Protein AF-A0A1L3GRG8-F1 (afdb_monomer_lite)

Structure (mmCIF, N/CA/C/O backbone):
data_AF-A0A1L3GRG8-F1
#
_entry.id   AF-A0A1L3GRG8-F1
#
loop_
_atom_site.group_PDB
_atom_site.id
_atom_site.type_symbol
_atom_site.label_atom_id
_atom_site.label_alt_id
_atom_site.label_comp_id
_atom_site.label_asym_id
_atom_site.label_entity_id
_atom_site.label_seq_id
_atom_site.pdbx_PDB_ins_code
_atom_site.Cartn_x
_atom_site.Cartn_y
_atom_site.Cartn_z
_atom_site.occupancy
_atom_site.B_iso_or_equiv
_atom_site.auth_seq_id
_atom_site.auth_comp_id
_atom_site.auth_asym_id
_atom_site.auth_atom_id
_atom_site.pdbx_PDB_model_num
ATOM 1 N N . MET A 1 1 ? 7.352 0.544 13.216 1.00 54.94 1 MET A N 1
ATOM 2 C CA . MET A 1 1 ? 7.383 0.430 11.743 1.00 54.94 1 MET A CA 1
ATOM 3 C C . MET A 1 1 ? 7.966 1.714 11.179 1.00 54.94 1 MET A C 1
ATOM 5 O O . MET A 1 1 ? 7.872 2.736 11.852 1.00 54.94 1 MET A O 1
ATOM 9 N N . ALA A 1 2 ? 8.656 1.654 10.037 1.00 59.75 2 ALA A N 1
ATOM 10 C CA . ALA A 1 2 ? 9.211 2.849 9.402 1.00 59.75 2 ALA A CA 1
ATOM 11 C C . ALA A 1 2 ? 8.069 3.760 8.920 1.00 59.75 2 ALA A C 1
ATOM 13 O O . ALA A 1 2 ? 7.048 3.271 8.441 1.00 59.75 2 ALA A O 1
ATOM 14 N N . GLU A 1 3 ? 8.221 5.073 9.082 1.00 72.56 3 GLU A N 1
ATOM 15 C CA . GLU A 1 3 ? 7.230 6.044 8.616 1.00 72.56 3 GLU A CA 1
ATOM 16 C C . GLU A 1 3 ? 7.118 5.995 7.088 1.00 72.56 3 GLU A C 1
ATOM 18 O O . GLU A 1 3 ? 8.130 6.020 6.386 1.00 72.56 3 GLU A O 1
ATOM 23 N N . ARG A 1 4 ? 5.886 5.975 6.562 1.00 80.62 4 ARG A N 1
ATOM 24 C CA . ARG A 1 4 ? 5.642 6.178 5.132 1.00 80.62 4 ARG A CA 1
ATOM 25 C C . ARG A 1 4 ? 5.765 7.673 4.834 1.00 80.62 4 ARG A C 1
ATOM 27 O O . ARG A 1 4 ? 4.878 8.443 5.229 1.00 80.62 4 ARG A O 1
ATOM 34 N N . PRO A 1 5 ? 6.804 8.103 4.095 1.00 72.75 5 PRO A N 1
ATOM 35 C CA . PRO A 1 5 ? 7.158 9.518 3.972 1.00 72.75 5 PRO A CA 1
ATOM 36 C C . PRO A 1 5 ? 6.041 10.365 3.347 1.00 72.75 5 PRO A C 1
ATOM 38 O O . PRO A 1 5 ? 5.930 11.561 3.606 1.00 72.75 5 PRO A O 1
ATOM 41 N N . TYR A 1 6 ? 5.167 9.752 2.546 1.00 82.31 6 TYR A N 1
ATOM 42 C CA . TYR A 1 6 ? 4.120 10.467 1.823 1.00 82.31 6 TYR A CA 1
ATOM 43 C C . TYR A 1 6 ? 2.891 10.783 2.683 1.00 82.31 6 TYR A C 1
ATOM 45 O O . TYR A 1 6 ? 2.320 11.873 2.572 1.00 82.31 6 TYR A O 1
ATOM 53 N N . CYS A 1 7 ? 2.469 9.865 3.559 1.00 84.81 7 CYS A N 1
ATOM 54 C CA . CYS A 1 7 ? 1.264 10.046 4.376 1.00 84.81 7 CYS A CA 1
ATOM 55 C C . CYS A 1 7 ? 1.542 10.533 5.807 1.00 84.81 7 CYS A C 1
ATOM 57 O O . CYS A 1 7 ? 0.591 10.918 6.490 1.00 84.81 7 CYS A O 1
ATOM 59 N N . GLY A 1 8 ? 2.810 10.618 6.224 1.00 84.62 8 GLY A N 1
ATOM 60 C CA . GLY A 1 8 ? 3.213 11.089 7.552 1.00 84.62 8 GLY A CA 1
ATOM 61 C C . GLY A 1 8 ? 2.917 10.078 8.671 1.00 84.62 8 GLY A C 1
ATOM 62 O O . GLY A 1 8 ? 2.428 8.980 8.379 1.00 84.62 8 GLY A O 1
ATOM 63 N N . PRO A 1 9 ? 3.149 10.433 9.950 1.00 85.06 9 PRO A N 1
ATOM 64 C CA . PRO A 1 9 ? 3.027 9.499 11.071 1.00 85.06 9 PRO A CA 1
ATOM 65 C C . PRO A 1 9 ? 1.597 8.978 11.256 1.00 85.06 9 PRO A C 1
ATOM 67 O O . PRO A 1 9 ? 1.385 7.769 11.240 1.00 85.06 9 PRO A O 1
ATOM 70 N N . ASP A 1 10 ? 0.605 9.871 11.317 1.00 86.19 10 ASP A N 1
ATOM 71 C CA . ASP A 1 10 ? -0.805 9.493 11.508 1.00 86.19 10 ASP A CA 1
ATOM 72 C C . ASP A 1 10 ? -1.336 8.656 10.335 1.00 86.19 10 ASP A C 1
ATOM 74 O O . ASP A 1 10 ? -2.048 7.674 10.518 1.00 86.19 10 ASP A O 1
ATOM 78 N N . GLY A 1 11 ? -0.961 9.014 9.101 1.00 88.81 11 GLY A N 1
ATOM 79 C CA . GLY A 1 11 ? -1.331 8.234 7.921 1.00 88.81 11 GLY A CA 1
ATOM 80 C C . GLY A 1 11 ? -0.685 6.849 7.922 1.00 88.81 11 GLY A C 1
ATOM 81 O O . GLY A 1 11 ? -1.335 5.878 7.547 1.00 88.81 11 GLY A O 1
ATOM 82 N N . SER A 1 12 ? 0.565 6.752 8.384 1.00 90.88 12 SER A N 1
ATOM 83 C CA . SER A 1 12 ? 1.261 5.471 8.535 1.00 90.88 12 SER A CA 1
ATOM 84 C C . SER A 1 12 ? 0.573 4.593 9.575 1.00 90.88 12 SER A C 1
ATOM 86 O O . SER A 1 12 ? 0.345 3.423 9.301 1.00 90.88 12 SER A O 1
ATOM 88 N N . GLN A 1 13 ? 0.161 5.169 10.710 1.00 91.50 13 GLN A N 1
ATOM 89 C CA . GLN A 1 13 ? -0.580 4.454 11.753 1.00 91.50 13 GLN A CA 1
ATOM 90 C C . GLN A 1 13 ? -1.919 3.914 11.245 1.00 91.50 13 GLN A C 1
ATOM 92 O O . GLN A 1 13 ? -2.233 2.757 11.499 1.00 91.50 13 GLN A O 1
ATOM 97 N N . ILE A 1 14 ? -2.682 4.712 10.488 1.00 93.50 14 ILE A N 1
ATOM 98 C CA . ILE A 1 14 ? -3.944 4.249 9.890 1.00 93.50 14 ILE A CA 1
ATOM 99 C C . ILE A 1 14 ? -3.683 3.080 8.933 1.00 93.50 14 ILE A C 1
ATOM 101 O O . ILE A 1 14 ? -4.419 2.098 8.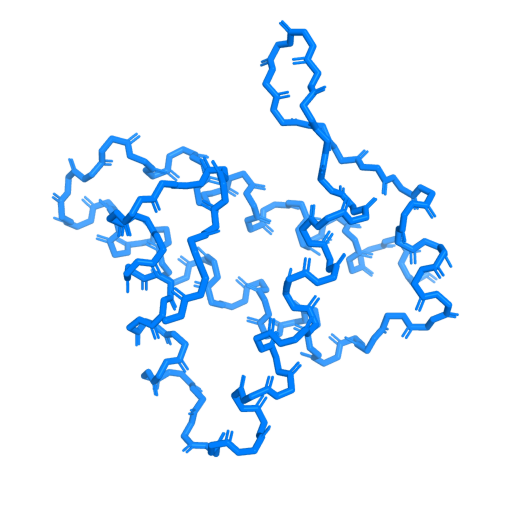942 1.00 93.50 14 ILE A O 1
ATOM 105 N N . VAL A 1 15 ? -2.644 3.164 8.100 1.00 95.12 15 VAL A N 1
ATOM 106 C CA . VAL A 1 15 ? -2.300 2.077 7.172 1.00 95.12 15 VAL A CA 1
ATOM 107 C C . VAL A 1 15 ? -1.877 0.817 7.926 1.00 95.12 15 VAL A C 1
ATOM 109 O O . VAL A 1 15 ? -2.337 -0.264 7.573 1.00 95.12 15 VAL A O 1
ATOM 112 N N . ASP A 1 16 ? -1.057 0.949 8.969 1.00 93.56 16 ASP A N 1
ATOM 113 C CA . ASP A 1 16 ? -0.585 -0.178 9.779 1.00 93.56 16 ASP A CA 1
ATOM 114 C C . ASP A 1 16 ? -1.741 -0.864 10.512 1.00 93.56 16 ASP A C 1
ATOM 116 O O . ASP A 1 16 ? -1.867 -2.085 10.441 1.00 93.56 16 ASP A O 1
ATOM 120 N N . GLN A 1 17 ? -2.630 -0.080 11.130 1.00 94.56 17 GLN A N 1
ATOM 121 C CA . GLN A 1 17 ? -3.839 -0.585 11.778 1.00 94.56 17 GLN A CA 1
ATOM 122 C C . GLN A 1 17 ? -4.703 -1.374 10.786 1.00 94.56 17 GLN A C 1
ATOM 124 O O . GLN A 1 17 ? -5.085 -2.512 11.043 1.00 94.56 17 GLN A O 1
ATOM 129 N N . ILE A 1 18 ? -4.987 -0.795 9.619 1.00 96.69 18 ILE A N 1
ATOM 130 C CA . ILE A 1 18 ? -5.815 -1.445 8.600 1.00 96.69 18 ILE A CA 1
ATOM 131 C C . ILE A 1 18 ? -5.134 -2.693 8.028 1.00 96.69 18 ILE A C 1
ATOM 133 O O . ILE A 1 18 ? -5.808 -3.676 7.725 1.00 96.69 18 ILE A O 1
ATOM 137 N N . ALA A 1 19 ? -3.812 -2.682 7.867 1.00 96.31 19 ALA A N 1
ATOM 138 C CA . ALA A 1 19 ? -3.069 -3.856 7.427 1.00 96.31 19 ALA A CA 1
ATOM 139 C C . ALA A 1 19 ? -3.125 -4.986 8.465 1.00 96.31 19 ALA A C 1
ATOM 141 O O . ALA A 1 19 ? -3.251 -6.147 8.084 1.00 96.31 19 ALA A O 1
ATOM 142 N N . GLU A 1 20 ? -3.067 -4.665 9.759 1.00 95.81 20 GLU A N 1
ATOM 143 C CA . GLU A 1 20 ? -3.246 -5.632 10.845 1.00 95.81 20 GLU A CA 1
ATOM 144 C C . GLU A 1 20 ? -4.667 -6.213 10.879 1.00 95.81 20 GLU A C 1
ATOM 146 O O . GLU A 1 20 ? -4.821 -7.423 11.025 1.00 95.81 20 GLU A O 1
ATOM 151 N N . GLU A 1 21 ? -5.690 -5.383 10.662 1.00 96.12 21 GLU A N 1
ATOM 152 C CA . GLU A 1 21 ? -7.093 -5.817 10.598 1.00 96.12 21 GLU A CA 1
ATOM 153 C C . GLU A 1 21 ? -7.404 -6.683 9.364 1.00 96.12 21 GLU A C 1
ATOM 155 O O . GLU A 1 21 ? -8.213 -7.606 9.443 1.00 96.12 21 GLU A O 1
ATOM 160 N N . LEU A 1 22 ? -6.799 -6.383 8.207 1.00 96.94 22 LEU A N 1
ATOM 161 C CA . LEU A 1 22 ? -7.094 -7.065 6.939 1.00 96.94 22 LEU A CA 1
ATOM 162 C C . LEU A 1 22 ? -6.194 -8.272 6.651 1.00 96.94 22 LEU A C 1
ATOM 164 O O . LEU A 1 22 ? -6.575 -9.119 5.838 1.00 96.94 22 LEU A O 1
ATOM 168 N N . ILE A 1 23 ? -5.003 -8.338 7.250 1.00 96.94 23 ILE A N 1
ATOM 169 C CA . ILE A 1 23 ? -4.048 -9.431 7.059 1.00 96.94 23 ILE A CA 1
ATOM 170 C C . ILE A 1 23 ? -3.827 -10.142 8.396 1.00 96.94 23 ILE A C 1
ATOM 172 O O . ILE A 1 23 ? -2.931 -9.796 9.173 1.00 96.94 23 ILE A O 1
ATOM 176 N N . GLU A 1 24 ? -4.639 -11.175 8.628 1.00 94.88 24 GLU A N 1
ATOM 177 C CA . GLU A 1 24 ? -4.566 -12.015 9.828 1.00 94.88 24 GLU A CA 1
ATOM 178 C C . GLU A 1 24 ? -3.226 -12.761 9.931 1.00 94.88 24 GLU A C 1
ATOM 180 O O . GLU A 1 24 ? -2.661 -12.860 11.019 1.00 94.88 24 GLU A O 1
ATOM 185 N N . ASP A 1 25 ? -2.697 -13.252 8.802 1.00 97.00 25 ASP A N 1
ATOM 186 C CA . ASP A 1 25 ? -1.418 -13.966 8.747 1.00 97.00 25 ASP A CA 1
ATOM 187 C C . ASP A 1 25 ? -0.227 -13.001 8.945 1.00 97.00 25 ASP A C 1
ATOM 189 O O . ASP A 1 25 ? 0.057 -12.175 8.066 1.00 97.00 25 ASP A O 1
ATOM 193 N N . PRO A 1 26 ? 0.537 -13.124 10.050 1.00 93.62 26 PRO A N 1
ATOM 194 C CA . PRO A 1 26 ? 1.680 -12.257 10.315 1.00 93.62 26 PRO A CA 1
ATOM 195 C C . PRO A 1 26 ? 2.790 -12.360 9.261 1.00 93.62 26 PRO A C 1
ATOM 197 O O . PRO A 1 26 ? 3.471 -11.366 9.005 1.00 93.62 26 PRO A O 1
ATOM 200 N N . GLN A 1 27 ? 2.987 -13.530 8.641 1.00 95.56 27 GLN A N 1
ATOM 201 C CA . GLN A 1 27 ? 4.024 -13.716 7.622 1.00 95.56 27 GLN A CA 1
ATOM 202 C C . GLN A 1 27 ? 3.650 -12.997 6.328 1.00 95.56 27 GLN A C 1
ATOM 204 O O . GLN A 1 27 ? 4.474 -12.284 5.751 1.00 95.56 27 GLN A O 1
ATOM 209 N N . LEU A 1 28 ? 2.395 -13.130 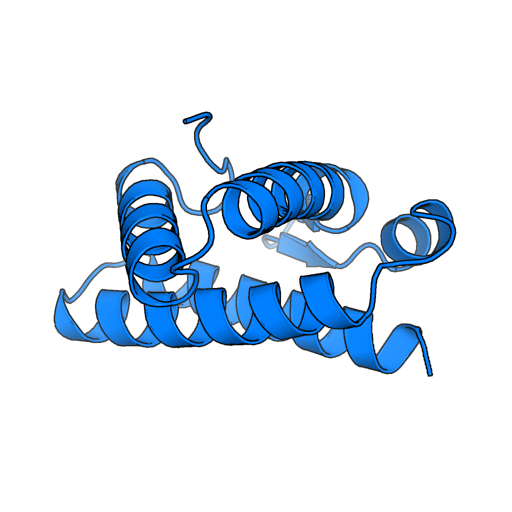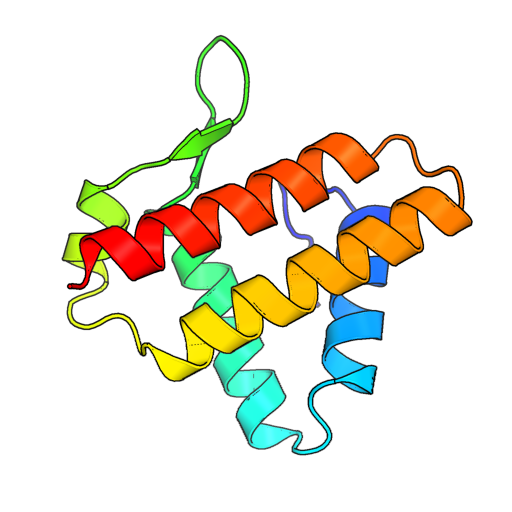5.892 1.00 96.00 28 LEU A N 1
ATOM 210 C CA . LEU A 1 28 ? 1.876 -12.379 4.752 1.00 96.00 28 LEU A CA 1
ATOM 211 C C . LEU A 1 28 ? 1.912 -10.870 5.014 1.00 96.00 28 LEU A C 1
ATOM 213 O O . LEU A 1 28 ? 2.292 -10.108 4.126 1.00 96.00 28 LEU A O 1
ATOM 217 N N . ARG A 1 29 ? 1.577 -10.435 6.233 1.00 95.56 29 ARG A N 1
ATOM 218 C CA . ARG A 1 29 ? 1.631 -9.019 6.609 1.00 95.56 29 ARG A CA 1
ATOM 219 C C . ARG A 1 29 ? 3.051 -8.472 6.518 1.00 95.56 29 ARG A C 1
ATOM 221 O O . ARG A 1 29 ? 3.245 -7.410 5.936 1.00 95.56 29 ARG A O 1
ATOM 228 N N . GLN A 1 30 ? 4.039 -9.210 7.024 1.00 94.12 30 GLN A N 1
ATOM 229 C CA . GLN A 1 30 ? 5.445 -8.820 6.924 1.00 94.12 30 GLN A CA 1
ATOM 230 C C . GLN A 1 30 ? 5.908 -8.722 5.462 1.00 94.12 30 GLN A C 1
ATOM 232 O O . GLN A 1 30 ? 6.486 -7.710 5.072 1.00 94.12 30 GLN A O 1
ATOM 237 N N . ARG A 1 31 ? 5.577 -9.718 4.629 1.00 94.69 31 ARG A N 1
ATOM 238 C CA . ARG A 1 31 ? 5.868 -9.685 3.184 1.00 94.69 31 ARG A CA 1
ATOM 239 C C . ARG A 1 31 ? 5.229 -8.484 2.493 1.00 94.69 31 ARG A C 1
ATOM 241 O O . ARG A 1 31 ? 5.859 -7.851 1.651 1.00 94.69 31 ARG A O 1
ATOM 248 N N . TRP A 1 32 ? 3.982 -8.167 2.839 1.00 95.19 32 TRP A N 1
ATOM 249 C CA . TRP A 1 32 ? 3.297 -7.003 2.291 1.00 95.19 32 TRP A CA 1
ATOM 250 C C . TRP A 1 32 ? 3.960 -5.693 2.726 1.00 95.19 32 TRP A C 1
ATOM 252 O O . TRP A 1 32 ? 4.127 -4.821 1.886 1.00 95.19 32 TRP A O 1
ATOM 262 N N . ILE A 1 33 ? 4.383 -5.559 3.988 1.00 93.19 33 ILE A N 1
ATOM 263 C CA . ILE A 1 33 ? 5.091 -4.363 4.479 1.00 93.19 33 ILE A CA 1
ATOM 264 C C . ILE A 1 33 ? 6.387 -4.135 3.690 1.00 93.19 33 ILE A C 1
ATOM 266 O O . ILE A 1 33 ? 6.658 -3.017 3.258 1.00 93.19 33 ILE A O 1
ATOM 270 N N . GLU A 1 34 ? 7.174 -5.190 3.481 1.00 92.06 34 GLU A N 1
ATOM 271 C CA . GLU A 1 34 ? 8.421 -5.120 2.710 1.00 92.06 34 GLU A CA 1
ATOM 272 C C . GLU A 1 34 ? 8.161 -4.738 1.250 1.00 92.06 34 GLU A C 1
ATOM 274 O O . GLU A 1 34 ? 8.834 -3.863 0.702 1.00 92.06 34 GLU A O 1
ATOM 279 N N . PHE A 1 35 ? 7.144 -5.349 0.639 1.00 92.56 35 PHE A N 1
ATOM 280 C CA . PHE A 1 35 ? 6.699 -5.000 -0.704 1.00 92.56 35 PHE A CA 1
ATOM 281 C C . PHE A 1 35 ? 6.224 -3.544 -0.799 1.00 92.56 35 PHE A C 1
ATOM 283 O O . PHE A 1 35 ? 6.638 -2.830 -1.705 1.00 92.56 35 PHE A O 1
ATOM 290 N N . ASP A 1 36 ? 5.375 -3.092 0.125 1.00 93.12 36 ASP A N 1
ATOM 291 C CA . ASP A 1 36 ? 4.830 -1.733 0.167 1.00 93.12 36 ASP A CA 1
ATOM 292 C C . ASP A 1 36 ? 5.955 -0.704 0.299 1.00 93.12 36 ASP A C 1
ATOM 294 O O . ASP A 1 36 ? 5.976 0.283 -0.431 1.00 93.12 36 ASP A O 1
ATOM 298 N N . GLN A 1 37 ? 6.955 -0.972 1.141 1.00 91.19 37 GLN A N 1
ATOM 299 C CA . GLN A 1 37 ? 8.129 -0.113 1.261 1.00 91.19 37 GLN A CA 1
ATOM 300 C C . GLN A 1 37 ? 8.902 -0.007 -0.063 1.00 91.19 37 GLN A C 1
ATOM 302 O O . GLN A 1 37 ? 9.169 1.104 -0.523 1.00 91.19 37 GLN A O 1
ATOM 307 N N . GLN A 1 38 ? 9.220 -1.138 -0.701 1.00 90.94 38 GLN A N 1
ATOM 308 C CA . GLN A 1 38 ? 9.920 -1.145 -1.991 1.00 90.94 38 GLN A CA 1
ATOM 309 C C . GLN A 1 38 ? 9.092 -0.477 -3.094 1.00 90.94 38 GLN A C 1
ATOM 311 O O . GLN A 1 38 ? 9.624 0.274 -3.913 1.00 90.94 38 GLN A O 1
ATOM 316 N N . PHE A 1 39 ? 7.781 -0.719 -3.106 1.00 91.81 39 PHE A N 1
ATOM 317 C CA . PHE A 1 39 ? 6.858 -0.118 -4.056 1.00 91.81 39 PHE A CA 1
ATOM 318 C C . PHE A 1 39 ? 6.830 1.401 -3.902 1.00 91.81 39 PHE A C 1
ATOM 320 O O . PHE A 1 39 ? 6.971 2.117 -4.888 1.00 91.81 39 PHE A O 1
ATOM 327 N N . LEU A 1 40 ? 6.679 1.908 -2.679 1.00 90.88 40 LEU A N 1
ATOM 328 C CA . LEU A 1 40 ? 6.666 3.342 -2.411 1.00 90.88 40 LEU A CA 1
ATOM 329 C C . LEU A 1 40 ? 7.989 4.007 -2.808 1.00 90.88 40 LEU A C 1
ATOM 331 O O . LEU A 1 40 ? 7.960 5.084 -3.390 1.00 90.88 40 LEU A O 1
ATOM 335 N N . GLU A 1 41 ? 9.127 3.362 -2.555 1.00 88.75 41 GLU A N 1
ATOM 336 C CA . GLU A 1 41 ? 10.447 3.894 -2.907 1.00 88.75 41 GLU A CA 1
ATOM 337 C C . GLU A 1 41 ? 10.690 3.941 -4.424 1.00 88.75 41 GLU A C 1
ATOM 339 O O . GLU A 1 41 ? 11.213 4.926 -4.944 1.00 88.75 41 GLU A O 1
ATOM 344 N N . GLN A 1 42 ? 10.295 2.894 -5.153 1.00 88.94 42 GLN A N 1
ATOM 345 C CA . GLN A 1 42 ? 10.609 2.765 -6.580 1.00 88.94 42 GLN A CA 1
ATOM 346 C C . GLN A 1 42 ? 9.524 3.356 -7.488 1.00 88.94 42 GLN A C 1
ATOM 348 O O . GLN A 1 42 ? 9.820 3.877 -8.567 1.00 88.94 42 GLN A O 1
ATOM 353 N N . CYS A 1 43 ? 8.260 3.277 -7.066 1.00 89.50 43 CYS A N 1
ATOM 354 C CA . CYS A 1 43 ? 7.094 3.583 -7.897 1.00 89.50 43 CYS A CA 1
ATOM 355 C C . CYS A 1 43 ? 6.443 4.929 -7.560 1.00 89.50 43 CYS A C 1
ATOM 357 O O . CYS A 1 43 ? 5.598 5.395 -8.329 1.00 89.50 43 CYS A O 1
ATOM 359 N N . VAL A 1 44 ? 6.808 5.570 -6.445 1.00 90.19 44 VAL A N 1
ATOM 360 C CA . VAL A 1 44 ? 6.268 6.876 -6.050 1.00 90.19 44 VAL A CA 1
ATOM 361 C C . VAL A 1 44 ? 7.405 7.882 -5.931 1.00 90.19 44 VAL A C 1
ATOM 363 O O . VAL A 1 44 ? 8.343 7.713 -5.166 1.00 90.19 44 VAL A O 1
ATOM 366 N N . MET A 1 45 ? 7.315 8.977 -6.680 1.00 86.12 45 MET A N 1
ATOM 367 C CA . MET A 1 45 ? 8.322 10.039 -6.659 1.00 86.12 45 MET A CA 1
ATOM 368 C C . MET A 1 45 ? 7.695 11.372 -6.264 1.00 86.12 45 MET A C 1
ATOM 370 O O . MET A 1 45 ? 6.530 11.642 -6.560 1.00 86.12 45 MET A O 1
ATOM 374 N N . GLY A 1 46 ? 8.482 12.234 -5.620 1.00 79.00 46 GLY A N 1
ATOM 375 C CA . GLY A 1 46 ? 8.123 13.639 -5.450 1.00 79.00 46 GLY A CA 1
ATOM 376 C C . GLY A 1 46 ? 8.346 14.405 -6.755 1.00 79.00 46 GLY A C 1
ATOM 377 O O . GLY A 1 46 ? 9.474 14.511 -7.223 1.00 79.00 46 GLY A O 1
ATOM 378 N N . GLY A 1 47 ? 7.280 14.938 -7.344 1.00 76.19 47 GLY A N 1
ATOM 379 C CA . GLY A 1 47 ? 7.323 15.878 -8.462 1.00 76.19 47 GLY A CA 1
ATOM 380 C C . GLY A 1 47 ? 6.987 17.306 -8.025 1.00 76.19 47 GLY A C 1
ATOM 381 O O . GLY A 1 47 ? 6.530 17.547 -6.907 1.00 76.19 47 GLY A O 1
ATOM 382 N N . GLY A 1 48 ? 7.148 18.271 -8.936 1.00 73.75 48 GLY A N 1
ATOM 383 C CA . GLY A 1 48 ? 6.920 19.697 -8.648 1.00 73.75 48 GLY A CA 1
ATOM 384 C C . GLY A 1 48 ? 5.492 20.068 -8.214 1.00 73.75 48 GLY A C 1
ATOM 385 O O . GLY A 1 48 ? 5.284 21.160 -7.697 1.00 73.75 48 GLY A O 1
ATOM 386 N N . GLN A 1 49 ? 4.512 19.175 -8.402 1.00 75.56 49 GLN A N 1
ATOM 387 C CA . GLN A 1 49 ? 3.110 19.374 -8.007 1.00 75.56 49 GLN A CA 1
ATOM 388 C C . GLN A 1 49 ? 2.574 18.301 -7.038 1.00 75.56 49 GLN A C 1
ATOM 390 O O . GLN A 1 49 ? 1.369 18.242 -6.802 1.00 75.56 49 GLN A O 1
ATOM 395 N N . GLY A 1 50 ? 3.436 17.454 -6.463 1.00 81.38 50 GLY A N 1
ATOM 396 C CA . GLY A 1 50 ? 3.028 16.390 -5.538 1.00 81.38 50 GLY A CA 1
ATOM 397 C C . GLY A 1 50 ? 3.562 15.019 -5.935 1.00 81.38 50 GLY A C 1
ATOM 398 O O . GLY A 1 50 ? 4.643 14.916 -6.504 1.00 81.38 50 GLY A O 1
ATOM 399 N N . LEU A 1 51 ? 2.824 13.957 -5.610 1.00 86.00 51 LEU A N 1
ATOM 400 C CA . LEU A 1 51 ? 3.260 12.585 -5.883 1.00 86.00 51 LEU A CA 1
ATOM 401 C C . LEU A 1 51 ? 3.040 12.223 -7.351 1.00 86.00 51 LEU A C 1
ATOM 40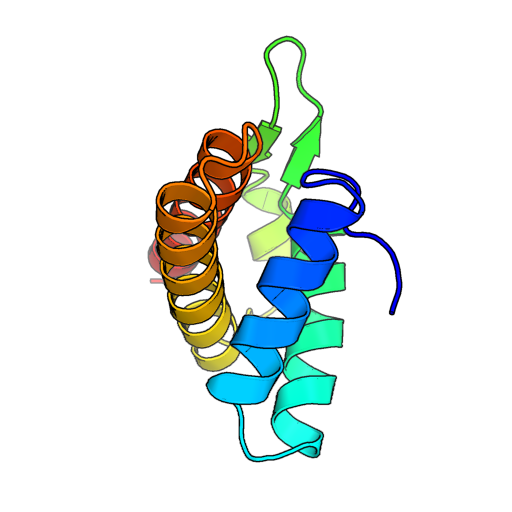3 O O . LEU A 1 51 ? 1.963 12.459 -7.901 1.00 86.00 51 LEU A O 1
ATOM 407 N N . VAL A 1 52 ? 4.049 11.612 -7.961 1.00 86.81 52 VAL A N 1
ATOM 408 C CA . VAL A 1 52 ? 4.027 11.131 -9.342 1.00 86.81 52 VAL A CA 1
ATOM 409 C C . VAL A 1 52 ? 4.258 9.626 -9.348 1.00 86.81 52 VAL A C 1
ATOM 411 O O . VAL A 1 52 ? 5.103 9.113 -8.616 1.00 86.81 52 VAL A O 1
ATOM 414 N N . PHE A 1 53 ? 3.501 8.925 -10.187 1.00 89.62 53 PHE A N 1
ATOM 415 C CA . PHE A 1 53 ?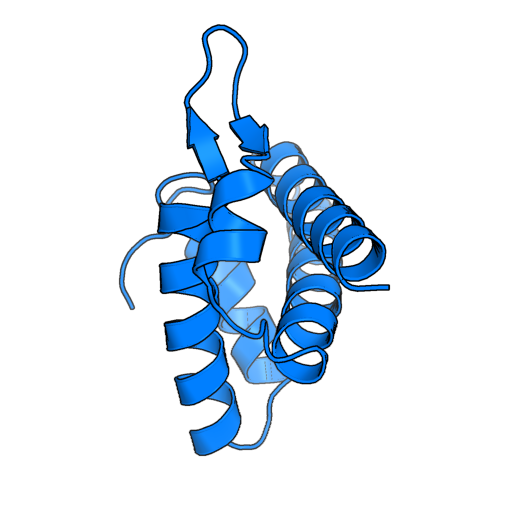 3.667 7.495 -10.406 1.00 89.62 53 PHE A CA 1
ATOM 416 C C . PHE A 1 53 ? 4.821 7.224 -11.380 1.00 89.62 53 PHE A C 1
ATOM 418 O O . PHE A 1 53 ? 4.770 7.646 -12.537 1.00 89.62 53 PHE A O 1
ATOM 425 N N . ASN A 1 54 ? 5.842 6.502 -10.920 1.00 89.50 54 ASN A N 1
ATOM 426 C CA . ASN A 1 54 ? 6.960 6.044 -11.734 1.00 89.50 54 ASN A CA 1
ATOM 427 C C . ASN A 1 54 ? 6.669 4.655 -12.317 1.00 89.50 54 ASN A C 1
ATOM 429 O O . ASN A 1 54 ? 6.873 3.633 -11.660 1.00 89.50 54 ASN A O 1
ATOM 433 N N . ARG A 1 55 ? 6.217 4.610 -13.574 1.00 83.81 55 ARG A N 1
ATOM 434 C CA . ARG A 1 55 ? 5.939 3.340 -14.260 1.00 83.81 55 ARG A CA 1
ATOM 435 C C . ARG A 1 55 ? 7.195 2.485 -14.446 1.00 83.81 55 ARG A C 1
ATOM 437 O O . ARG A 1 55 ? 7.097 1.264 -14.398 1.00 83.81 55 ARG A O 1
ATOM 444 N N . GLU A 1 56 ? 8.357 3.102 -14.643 1.00 85.75 56 GLU A N 1
ATOM 445 C CA . GLU A 1 56 ? 9.617 2.364 -14.792 1.00 85.75 56 GLU A CA 1
ATOM 446 C C . GLU A 1 56 ? 9.986 1.634 -13.499 1.00 85.75 56 GLU A C 1
ATOM 448 O O . GLU A 1 56 ? 10.464 0.507 -13.563 1.00 85.75 56 GLU A O 1
ATOM 453 N N . GLY A 1 57 ? 9.664 2.211 -12.336 1.00 85.56 57 GLY A N 1
ATOM 454 C CA . GLY A 1 57 ? 9.822 1.554 -11.037 1.00 85.56 57 GLY A CA 1
ATOM 455 C C . GLY A 1 57 ? 9.014 0.262 -10.911 1.00 85.56 57 GLY A C 1
ATOM 456 O O . GLY A 1 57 ? 9.524 -0.740 -10.423 1.00 85.56 57 GLY A O 1
ATOM 457 N N . VAL A 1 58 ? 7.784 0.243 -11.435 1.00 84.06 58 VAL A N 1
ATOM 458 C CA . VAL A 1 58 ? 6.944 -0.972 -11.465 1.00 84.06 58 VAL A CA 1
ATOM 459 C C . VAL A 1 58 ? 7.563 -2.058 -12.344 1.00 84.06 58 VAL A C 1
ATOM 461 O O . VAL A 1 58 ? 7.525 -3.231 -11.989 1.00 84.06 58 VAL A O 1
ATOM 464 N N . ILE A 1 59 ? 8.158 -1.675 -13.475 1.00 82.25 59 ILE A N 1
ATOM 465 C CA . ILE A 1 59 ? 8.852 -2.609 -14.373 1.00 82.25 59 ILE A CA 1
ATOM 466 C C . ILE A 1 59 ? 10.147 -3.118 -13.717 1.00 82.25 59 ILE A C 1
ATOM 468 O O . ILE A 1 59 ? 10.455 -4.305 -13.798 1.00 82.25 59 ILE A O 1
ATOM 472 N N . ALA A 1 60 ? 10.887 -2.238 -13.036 1.00 81.62 60 ALA A N 1
ATOM 473 C CA . ALA A 1 60 ? 12.132 -2.557 -12.337 1.00 81.62 60 ALA A CA 1
ATOM 474 C C . ALA A 1 60 ? 11.929 -3.487 -11.131 1.00 81.62 60 ALA A C 1
ATOM 476 O O . ALA A 1 60 ? 12.814 -4.287 -10.832 1.00 81.62 60 ALA A O 1
ATOM 477 N N . LEU A 1 61 ? 10.743 -3.468 -10.512 1.00 80.62 61 LEU A N 1
ATOM 478 C CA . LEU A 1 61 ? 10.326 -4.456 -9.512 1.00 80.62 61 LEU A CA 1
ATOM 479 C C . LEU A 1 61 ? 10.237 -5.895 -10.068 1.00 80.62 61 LEU A C 1
ATOM 481 O O . LEU A 1 61 ? 9.979 -6.824 -9.306 1.00 80.62 61 LEU A O 1
ATOM 485 N N . GLY A 1 62 ? 10.516 -6.098 -11.366 1.00 63.03 62 GLY A N 1
ATOM 486 C CA . GLY A 1 62 ? 10.912 -7.361 -12.002 1.00 63.03 62 GLY A CA 1
ATOM 487 C C . GLY A 1 62 ? 9.761 -8.330 -12.249 1.00 63.03 62 GLY A C 1
ATOM 488 O O . GLY A 1 62 ? 9.635 -8.883 -13.334 1.00 63.03 62 GLY A O 1
ATOM 489 N N . THR A 1 63 ? 8.890 -8.477 -11.264 1.00 62.66 63 THR A N 1
ATOM 490 C CA . THR A 1 63 ? 7.630 -9.214 -11.280 1.00 62.66 63 THR A CA 1
ATOM 491 C C . THR A 1 63 ? 6.894 -8.744 -10.044 1.00 62.66 63 THR A C 1
ATOM 493 O O . THR A 1 63 ? 7.096 -9.279 -8.952 1.00 62.66 63 THR A O 1
ATOM 496 N N . VAL A 1 64 ? 6.103 -7.686 -10.176 1.00 67.50 64 VAL A N 1
ATOM 497 C CA . VAL A 1 64 ? 5.291 -7.268 -9.048 1.00 67.50 64 VAL A CA 1
ATOM 498 C C . VAL A 1 64 ? 4.364 -8.424 -8.672 1.00 67.50 64 VAL A C 1
ATOM 500 O O . VAL A 1 64 ? 3.605 -8.901 -9.513 1.00 67.50 64 VAL A O 1
ATOM 503 N N . ASP A 1 65 ? 4.454 -8.885 -7.425 1.00 83.62 65 ASP A N 1
ATOM 504 C CA . ASP A 1 65 ? 3.537 -9.880 -6.878 1.00 83.62 65 ASP A CA 1
ATOM 505 C C . ASP A 1 65 ? 2.122 -9.278 -6.928 1.00 83.62 65 ASP A C 1
ATOM 507 O O . ASP A 1 65 ? 1.779 -8.359 -6.175 1.00 83.62 65 ASP A O 1
ATOM 511 N N . GLU A 1 66 ? 1.329 -9.735 -7.901 1.00 88.31 66 GLU A N 1
ATOM 512 C CA . GLU A 1 66 ? 0.008 -9.185 -8.197 1.00 88.31 66 GLU A CA 1
ATOM 513 C C . GLU A 1 66 ? -0.911 -9.277 -6.973 1.00 88.31 66 GLU A C 1
ATOM 515 O O . GLU A 1 66 ? -1.733 -8.385 -6.738 1.00 88.31 66 GLU A O 1
ATOM 520 N N . ASP A 1 67 ? -0.735 -10.311 -6.148 1.00 91.25 67 ASP A N 1
ATOM 521 C CA . ASP A 1 67 ? -1.502 -10.499 -4.925 1.00 91.25 67 ASP A CA 1
ATOM 522 C C . ASP A 1 67 ? -1.118 -9.461 -3.867 1.00 91.25 67 ASP A C 1
ATOM 524 O O . ASP A 1 67 ? -2.007 -8.863 -3.249 1.00 91.25 67 ASP A O 1
ATOM 528 N N . LEU A 1 68 ? 0.176 -9.155 -3.709 1.00 93.31 68 LEU A N 1
ATOM 529 C CA . LEU A 1 68 ? 0.630 -8.082 -2.814 1.00 93.31 68 LEU A CA 1
ATOM 530 C C . LEU A 1 68 ? 0.197 -6.692 -3.307 1.00 93.31 68 LEU A C 1
ATOM 532 O O . LEU A 1 68 ? -0.203 -5.856 -2.491 1.00 93.31 68 LEU A O 1
ATOM 536 N N . LEU A 1 69 ? 0.168 -6.448 -4.623 1.00 92.50 69 LEU A N 1
ATOM 537 C CA . LEU A 1 69 ? -0.432 -5.230 -5.187 1.00 92.50 69 LEU A CA 1
ATOM 538 C C . LEU A 1 69 ? -1.918 -5.126 -4.871 1.00 92.50 69 LEU A C 1
ATOM 540 O O . LEU A 1 69 ? -2.385 -4.082 -4.412 1.00 92.50 69 LEU A O 1
ATOM 544 N N . ARG A 1 70 ? -2.676 -6.199 -5.122 1.00 94.12 70 ARG A N 1
ATOM 545 C CA . ARG A 1 70 ? -4.114 -6.258 -4.839 1.00 94.12 70 ARG A CA 1
ATOM 546 C C . ARG A 1 70 ? -4.384 -6.041 -3.349 1.00 94.12 70 ARG A C 1
ATOM 548 O O . ARG A 1 70 ? -5.355 -5.362 -3.010 1.00 94.12 70 ARG A O 1
ATOM 555 N N . LEU A 1 71 ? -3.529 -6.560 -2.466 1.00 95.56 71 LEU A N 1
ATOM 556 C CA . LEU A 1 71 ? -3.573 -6.270 -1.030 1.00 95.56 71 LEU A CA 1
ATOM 557 C C . LEU A 1 71 ? -3.300 -4.793 -0.738 1.00 95.56 71 LEU A C 1
ATOM 559 O O . LEU A 1 71 ? -4.094 -4.178 -0.030 1.00 95.56 71 LEU A O 1
ATOM 563 N N . GLY A 1 72 ? -2.276 -4.192 -1.351 1.00 95.38 72 GLY A N 1
ATOM 564 C CA . GLY A 1 72 ? -2.012 -2.753 -1.252 1.00 95.38 72 GLY A CA 1
ATOM 565 C C . GLY A 1 72 ? -3.231 -1.908 -1.635 1.00 95.38 72 GLY A C 1
ATOM 566 O O . GLY A 1 72 ? -3.662 -1.055 -0.861 1.00 95.38 72 GLY A O 1
ATOM 567 N N . ILE A 1 73 ? -3.880 -2.205 -2.768 1.00 96.12 73 ILE A N 1
ATOM 568 C CA . ILE A 1 73 ? -5.121 -1.526 -3.188 1.00 96.12 73 ILE A CA 1
ATOM 569 C C . ILE A 1 73 ? -6.206 -1.646 -2.111 1.00 96.12 73 ILE A C 1
ATOM 571 O O . ILE A 1 73 ? -6.869 -0.657 -1.791 1.00 96.12 73 ILE A O 1
ATOM 575 N N . LYS A 1 74 ? -6.422 -2.844 -1.554 1.00 97.62 74 LYS A N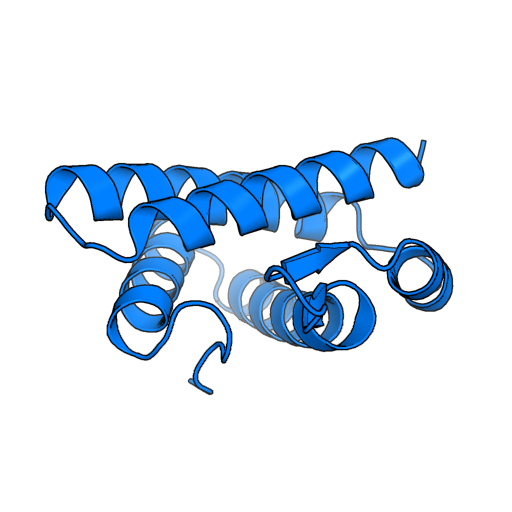 1
ATOM 576 C CA . LYS A 1 74 ? -7.430 -3.064 -0.503 1.00 97.62 74 LYS A CA 1
ATOM 577 C C . LYS A 1 74 ? -7.113 -2.252 0.754 1.00 97.62 74 LYS A C 1
ATOM 579 O O . LYS A 1 74 ? -8.008 -1.578 1.266 1.00 97.62 74 LYS A O 1
ATOM 584 N N . ILE A 1 75 ? -5.858 -2.278 1.198 1.00 97.50 75 ILE A N 1
ATOM 585 C CA . ILE A 1 75 ? -5.389 -1.593 2.405 1.00 97.50 75 ILE A CA 1
ATOM 586 C C . ILE A 1 75 ? -5.505 -0.082 2.245 1.00 97.50 75 ILE A C 1
ATOM 588 O O . ILE A 1 75 ? -6.190 0.547 3.044 1.00 97.50 75 ILE A O 1
ATOM 592 N N . TYR A 1 76 ? -4.950 0.517 1.188 1.00 96.75 76 TYR A N 1
ATOM 593 C CA . TYR A 1 76 ? -5.018 1.972 1.017 1.00 96.75 76 TYR A CA 1
ATOM 594 C C . TYR A 1 76 ? -6.445 2.483 0.792 1.00 96.75 76 TYR A C 1
ATOM 596 O O . TYR A 1 76 ? -6.779 3.568 1.264 1.00 96.75 76 TYR A O 1
ATOM 604 N N . ASN A 1 77 ? -7.330 1.705 0.155 1.00 97.00 77 ASN A N 1
ATOM 605 C CA . ASN A 1 77 ? -8.750 2.064 0.071 1.00 97.00 77 ASN A CA 1
ATOM 606 C C . ASN A 1 77 ? -9.446 2.013 1.439 1.00 97.00 77 ASN A C 1
ATOM 608 O O . ASN A 1 77 ? -10.263 2.879 1.754 1.00 97.00 77 ASN A O 1
ATOM 612 N N . ALA A 1 78 ? -9.151 1.006 2.263 1.00 97.31 78 ALA A N 1
ATOM 613 C CA . ALA A 1 78 ? -9.690 0.917 3.617 1.00 97.31 78 ALA A CA 1
ATOM 614 C C . ALA A 1 78 ? -9.129 2.024 4.528 1.00 97.31 78 ALA A C 1
ATOM 616 O O . ALA A 1 78 ? -9.916 2.738 5.146 1.00 97.31 78 ALA A O 1
ATOM 617 N N . ALA A 1 79 ? -7.819 2.266 4.497 1.00 96.25 79 ALA A N 1
ATOM 618 C CA . ALA A 1 79 ? -7.156 3.365 5.194 1.00 96.25 79 ALA A CA 1
ATOM 619 C C . ALA A 1 79 ? -7.693 4.733 4.763 1.00 96.25 79 ALA A C 1
ATOM 621 O O . ALA A 1 79 ? -7.926 5.607 5.592 1.00 96.25 79 ALA A O 1
ATOM 622 N N . SER A 1 80 ? -7.962 4.919 3.470 1.00 95.25 80 SER A N 1
ATOM 623 C CA . SER A 1 80 ? -8.596 6.130 2.954 1.00 95.25 80 SER A CA 1
ATOM 624 C C . SER A 1 80 ? -9.990 6.338 3.560 1.00 95.25 80 SER A C 1
ATOM 626 O O . SER A 1 80 ? -10.284 7.426 4.054 1.00 95.25 80 SER A O 1
ATOM 628 N N . ARG A 1 81 ? -10.831 5.295 3.613 1.00 95.25 81 ARG A N 1
ATOM 629 C CA . ARG A 1 81 ? -12.155 5.367 4.263 1.00 95.25 81 ARG A CA 1
ATOM 630 C C . ARG A 1 81 ? -12.055 5.689 5.751 1.00 95.25 81 ARG A C 1
ATOM 632 O O . ARG A 1 81 ? -12.847 6.492 6.245 1.00 95.25 81 ARG A O 1
ATOM 639 N N . GLU A 1 82 ? -11.086 5.103 6.441 1.00 95.56 82 GLU A N 1
ATOM 640 C CA . GLU A 1 82 ? -10.871 5.359 7.862 1.00 95.56 82 GLU A CA 1
ATOM 641 C C . GLU A 1 82 ? -10.394 6.795 8.113 1.00 95.56 82 GLU A C 1
ATOM 643 O O . GLU A 1 82 ? -10.957 7.509 8.941 1.00 95.56 82 GLU A O 1
ATOM 648 N N . ALA A 1 83 ? -9.474 7.299 7.292 1.00 93.25 83 ALA A N 1
ATOM 649 C CA . ALA A 1 83 ? -9.047 8.692 7.344 1.00 93.25 83 ALA A CA 1
ATOM 650 C C . ALA A 1 83 ? -10.210 9.683 7.130 1.00 93.25 83 ALA A C 1
ATOM 652 O O . ALA A 1 83 ? -10.250 10.719 7.795 1.00 93.25 83 ALA A O 1
ATOM 653 N N . VAL A 1 84 ? -11.184 9.375 6.255 1.00 92.44 84 VAL A N 1
ATOM 654 C CA . VAL A 1 84 ? -12.412 10.189 6.113 1.00 92.44 84 VAL A CA 1
ATOM 655 C C . VAL A 1 84 ? -13.225 10.182 7.401 1.00 92.44 84 VAL A C 1
ATOM 657 O O . VAL A 1 84 ? -13.652 11.244 7.856 1.00 92.44 84 VAL A O 1
ATOM 660 N N . ARG A 1 85 ? -13.442 9.003 7.997 1.00 92.44 85 ARG A N 1
ATOM 661 C CA . ARG A 1 85 ? -14.207 8.864 9.244 1.00 92.44 85 ARG A CA 1
ATOM 662 C C . ARG A 1 85 ? -13.588 9.664 10.383 1.00 92.44 85 ARG A C 1
ATOM 664 O O . ARG A 1 85 ? -14.308 10.364 11.091 1.00 92.44 85 ARG A O 1
ATOM 671 N N . GLN A 1 86 ? -12.264 9.635 10.485 1.00 90.12 86 GLN A N 1
ATOM 672 C CA . GLN A 1 86 ? -11.497 10.379 11.482 1.00 90.12 86 GLN A CA 1
ATOM 673 C C . GLN A 1 86 ? -11.300 11.868 11.130 1.00 90.12 86 GLN A C 1
ATOM 675 O O . GLN A 1 86 ? -10.671 12.597 11.891 1.00 90.12 86 GLN A O 1
ATOM 680 N N . ARG A 1 87 ? -11.834 12.352 9.994 1.00 86.94 87 ARG A N 1
ATOM 681 C CA . ARG A 1 87 ? -11.640 13.725 9.477 1.00 86.94 87 ARG A CA 1
ATOM 682 C C . ARG A 1 87 ? -10.162 14.116 9.321 1.00 86.94 87 ARG A C 1
ATOM 684 O O . ARG A 1 87 ? -9.799 15.282 9.475 1.00 86.94 87 ARG A O 1
ATOM 691 N N . SER A 1 88 ? -9.311 13.151 8.985 1.00 83.88 88 SER A N 1
ATOM 692 C CA . SER A 1 88 ? -7.885 13.379 8.764 1.00 83.88 88 SER A CA 1
ATOM 693 C C . SER A 1 88 ? -7.642 14.151 7.465 1.00 83.88 88 SER A C 1
ATOM 695 O O . SER A 1 88 ? -8.161 13.819 6.396 1.00 83.88 88 SER A O 1
ATOM 697 N N . THR A 1 89 ? -6.775 15.162 7.527 1.00 79.00 89 THR A N 1
ATOM 698 C CA . THR A 1 89 ? -6.351 15.951 6.356 1.00 79.00 89 THR A CA 1
ATOM 699 C C . THR A 1 89 ? -5.506 15.138 5.369 1.00 79.00 89 THR A C 1
ATOM 701 O O . THR A 1 89 ? -5.363 15.522 4.206 1.00 79.00 89 THR A O 1
ATOM 704 N N . ARG A 1 90 ? -4.988 13.978 5.795 1.00 82.25 90 ARG A N 1
ATOM 705 C CA . ARG A 1 90 ? -4.161 13.073 4.983 1.00 82.25 90 ARG A CA 1
ATOM 706 C C . ARG A 1 90 ? -4.967 12.153 4.059 1.00 82.25 90 ARG A C 1
ATOM 708 O O . ARG A 1 90 ? -4.363 11.473 3.230 1.00 82.25 90 ARG A O 1
ATOM 715 N N . TYR A 1 91 ? -6.305 12.183 4.110 1.00 86.19 91 TYR A N 1
ATOM 716 C CA . TYR A 1 91 ? -7.190 11.400 3.229 1.00 86.19 91 TYR A CA 1
ATOM 717 C C . TYR A 1 91 ? -6.791 11.465 1.746 1.00 86.19 91 TYR A C 1
ATOM 719 O O . TYR A 1 91 ? -6.726 10.435 1.073 1.00 86.19 91 TYR A O 1
ATOM 727 N N . ARG A 1 92 ? -6.491 12.669 1.233 1.00 89.31 92 ARG A N 1
ATOM 728 C CA . ARG A 1 92 ? -6.151 12.874 -0.187 1.00 89.31 92 ARG A CA 1
ATOM 729 C C . ARG A 1 92 ? -4.918 12.078 -0.605 1.00 89.31 92 ARG A C 1
ATOM 731 O O . ARG A 1 92 ? -4.900 11.542 -1.709 1.00 89.31 92 ARG A O 1
ATOM 738 N N . VAL A 1 93 ? -3.921 11.988 0.275 1.00 91.12 93 VAL A N 1
ATOM 739 C CA . VAL A 1 93 ? -2.696 11.228 0.015 1.00 91.12 93 VAL A CA 1
ATOM 740 C C . VAL A 1 93 ? -2.999 9.735 -0.022 1.00 91.12 93 VAL A C 1
ATOM 742 O O . VAL A 1 93 ? -2.610 9.071 -0.973 1.00 91.12 93 VAL A O 1
ATOM 745 N N . LEU A 1 94 ? -3.741 9.214 0.957 1.00 93.75 94 LEU A N 1
ATOM 746 C CA . LEU A 1 94 ? -4.094 7.790 1.000 1.00 93.75 94 LEU A CA 1
ATOM 747 C C . LEU A 1 94 ? -4.937 7.373 -0.212 1.00 93.75 94 LEU A C 1
ATOM 749 O O . LEU A 1 94 ? -4.679 6.335 -0.815 1.00 93.75 94 LEU A O 1
ATOM 753 N N . ASN A 1 95 ? -5.891 8.215 -0.622 1.00 93.50 95 ASN A N 1
ATOM 754 C CA . ASN A 1 95 ? -6.653 7.995 -1.850 1.00 93.50 95 ASN A CA 1
ATOM 755 C C . ASN A 1 95 ? -5.741 7.985 -3.090 1.00 93.50 95 ASN A C 1
ATOM 757 O O . ASN A 1 95 ? -5.895 7.139 -3.965 1.00 93.50 95 ASN A O 1
ATOM 761 N N . LEU A 1 96 ? -4.771 8.902 -3.166 1.00 92.56 96 LEU A N 1
ATOM 762 C CA . LEU A 1 96 ? -3.808 8.935 -4.267 1.00 92.56 96 LEU A CA 1
ATOM 763 C C . LEU A 1 96 ? -2.942 7.672 -4.313 1.00 92.56 96 LEU A C 1
ATOM 765 O O . LEU A 1 96 ? -2.788 7.096 -5.386 1.00 92.56 96 LEU A O 1
ATOM 769 N N . LEU A 1 97 ? -2.443 7.199 -3.170 1.00 93.75 97 LEU A N 1
ATOM 770 C CA . LEU A 1 97 ? -1.685 5.949 -3.091 1.00 93.75 97 LEU A CA 1
ATOM 771 C C . LEU A 1 97 ? -2.529 4.748 -3.546 1.00 93.75 97 LEU A C 1
ATOM 773 O O . LEU A 1 97 ? -2.061 3.955 -4.361 1.00 93.75 97 LEU A O 1
ATOM 777 N N . ALA A 1 98 ? -3.801 4.664 -3.137 1.00 94.44 98 ALA A N 1
ATOM 778 C CA . ALA A 1 98 ? -4.717 3.625 -3.620 1.00 94.44 98 ALA A CA 1
ATOM 779 C C . ALA A 1 98 ? -4.875 3.647 -5.153 1.00 94.44 98 ALA A C 1
ATOM 781 O O . ALA A 1 98 ? -4.833 2.598 -5.801 1.00 94.44 98 ALA A O 1
ATOM 782 N N . MET A 1 99 ? -5.011 4.837 -5.751 1.00 93.56 99 MET A N 1
ATOM 783 C CA . MET A 1 99 ? -5.069 4.987 -7.209 1.00 93.56 99 MET A CA 1
ATOM 784 C C . MET A 1 99 ? -3.760 4.572 -7.885 1.00 93.56 99 MET A C 1
ATOM 786 O O . MET A 1 99 ? -3.801 3.926 -8.929 1.00 93.56 99 MET A O 1
ATOM 790 N N . ILE A 1 100 ? -2.608 4.916 -7.303 1.00 92.44 100 ILE A N 1
ATOM 791 C CA . ILE A 1 100 ? -1.292 4.535 -7.828 1.00 92.44 100 ILE A CA 1
ATOM 792 C C . ILE A 1 100 ? -1.137 3.012 -7.848 1.00 92.44 100 ILE A C 1
ATOM 794 O O . ILE A 1 100 ? -0.775 2.460 -8.887 1.00 92.44 100 ILE A O 1
ATOM 798 N N . HIS A 1 101 ? -1.494 2.320 -6.763 1.00 92.81 101 HIS A N 1
ATOM 799 C CA . HIS A 1 101 ? -1.495 0.856 -6.749 1.00 92.81 101 HIS A CA 1
ATOM 800 C C . HIS A 1 101 ? -2.433 0.265 -7.810 1.00 92.81 101 HIS A C 1
ATOM 802 O O . HIS A 1 101 ? -2.080 -0.702 -8.484 1.00 92.81 101 HIS A O 1
ATOM 808 N N . HIS A 1 102 ? -3.608 0.867 -8.015 1.00 92.62 102 HIS A N 1
ATOM 809 C CA . HIS A 1 102 ? -4.545 0.426 -9.052 1.00 92.62 102 HIS A CA 1
ATOM 810 C C . HIS A 1 102 ? -4.003 0.629 -10.473 1.00 92.62 102 HIS A C 1
ATOM 812 O O . HIS A 1 102 ? -4.197 -0.221 -11.343 1.00 92.62 102 HIS A O 1
ATOM 818 N N . MET A 1 103 ? -3.295 1.734 -10.722 1.00 90.50 103 MET A N 1
ATOM 819 C CA . MET A 1 103 ? -2.609 1.971 -11.997 1.00 90.50 103 MET A CA 1
ATOM 820 C C . MET A 1 103 ? -1.467 0.977 -12.220 1.00 90.50 103 MET A C 1
ATOM 822 O O . MET A 1 103 ? -1.328 0.470 -13.332 1.00 90.50 103 MET A O 1
ATOM 826 N N . ALA A 1 104 ? -0.690 0.664 -11.180 1.00 89.69 104 ALA A N 1
ATOM 827 C CA . ALA A 1 104 ? 0.377 -0.330 -11.251 1.00 89.69 104 ALA A CA 1
ATOM 828 C C . ALA A 1 104 ? -0.160 -1.719 -11.618 1.00 89.69 104 ALA A C 1
ATOM 830 O O . ALA A 1 104 ? 0.384 -2.357 -12.514 1.00 89.69 104 ALA A O 1
ATOM 831 N N . LEU A 1 105 ? -1.280 -2.138 -11.016 1.00 88.94 105 LEU A N 1
ATOM 832 C CA . LEU A 1 105 ? -1.933 -3.408 -11.343 1.00 88.94 105 LEU A CA 1
ATOM 833 C C . LEU A 1 105 ? -2.315 -3.496 -12.828 1.00 88.94 105 LEU A C 1
ATOM 835 O O . LEU A 1 105 ? -2.060 -4.503 -13.478 1.00 88.94 105 LEU A O 1
ATOM 839 N N . ARG A 1 106 ? -2.876 -2.419 -13.388 1.00 85.62 106 ARG A N 1
ATOM 840 C CA . ARG A 1 106 ? -3.219 -2.351 -14.819 1.00 85.62 106 ARG A CA 1
ATOM 841 C C . ARG A 1 106 ? -2.000 -2.337 -15.735 1.00 85.62 106 ARG A C 1
ATOM 843 O O . ARG A 1 106 ? -2.113 -2.755 -16.876 1.00 85.62 106 ARG A O 1
ATOM 850 N N . ALA A 1 107 ? -0.866 -1.822 -15.269 1.00 82.56 107 ALA A N 1
ATOM 851 C CA . ALA A 1 107 ? 0.367 -1.792 -16.049 1.00 82.56 107 ALA A CA 1
ATOM 852 C C . ALA A 1 107 ? 1.062 -3.163 -16.132 1.00 82.56 107 ALA A C 1
ATOM 854 O O . ALA A 1 107 ? 1.956 -3.312 -16.963 1.00 82.56 107 ALA A O 1
ATOM 855 N N . CYS A 1 108 ? 0.666 -4.119 -15.282 1.00 75.81 108 CYS A N 1
ATOM 856 C CA . CYS A 1 108 ? 1.176 -5.492 -15.258 1.00 75.81 108 CYS A CA 1
ATOM 857 C C . CYS A 1 108 ? 0.369 -6.467 -16.144 1.00 75.81 108 CYS A C 1
ATOM 859 O O . CYS A 1 108 ? 0.772 -7.621 -16.270 1.00 75.81 108 CYS A O 1
ATOM 861 N N . GLN A 1 109 ? -0.758 -6.023 -16.718 1.00 69.56 109 GLN A N 1
ATOM 862 C CA . GLN A 1 109 ? -1.616 -6.785 -17.641 1.00 69.56 109 GLN A CA 1
ATOM 863 C C . GLN A 1 109 ? -1.228 -6.521 -19.096 1.00 69.56 109 GLN A C 1
ATOM 865 O O . GLN A 1 109 ? -1.306 -7.480 -19.894 1.00 69.56 109 GLN A O 1
#

Secondary structure (DSSP, 8-state):
----TTTHHHHHHHHHHHHHHH---HHHHHHHHHHHHHHHHHHEEEETTEEEE-HHHHHHTSS--HHHHHHHHHHHHHHHHHHHHTT-TTHHHHHHHHHHHHHHHHHT-

Organism: NCBI:txid1842532

Sequence (109 aa):
MAERPYCGPDGSQIVDQIAEELIEDPQLRQRWIEFDQQFLEQCVMGGGQGLVFNREGVIALGTVDEDLLRLGIKIYNAASREAVRQRSTRYRVLNLLAMIHHMALRACQ

Foldseek 3Di:
DDALVQLGDVLSVLLLVLLVVVPVDPVVSVVLVVLVVQCCVQQWDQDPVGIDGDLVSLVVVVQRPLVSLVSQLVSLVSSLVVCVVVVHPSSVRSVVSSVSSVVSSVSND

Radius of gyration: 12.97 Å; chains: 1; bounding box: 26×34×29 Å

pLDDT: mean 88.34, std 8.64, range [54.94, 97.62]